Protein AF-A0A966W108-F1 (afdb_monomer)

Mean predicted aligned error: 7.01 Å

Foldseek 3Di:
DDDDDDPPPPPPPPPPPPPDADADDFFFDKDWGWADADPLHGDTDIKIKTKAAAVGGPVLADPPAAAAEWEADQQADDCPRTDDQNCCRHVVNYTYMYICFQQHHCVSRPVDPDDDPVCDSRVVRSVVRVCNVVVNVVVVD

Solvent-accessible surface area (backbone atoms only — not comparable to full-atom values): 8308 Å² total; per-residue (Å²): 135,88,83,83,83,80,81,80,78,79,80,72,80,75,74,76,73,72,80,82,72,72,79,84,60,66,41,56,40,71,48,73,39,81,50,75,64,42,90,90,61,74,55,94,34,69,39,44,34,39,40,25,28,21,84,47,20,54,86,56,59,53,95,82,46,46,78,40,84,43,64,39,52,92,44,26,42,48,61,44,79,33,76,61,42,64,58,47,1,51,76,68,38,16,39,20,36,18,45,31,27,71,50,40,21,46,62,50,50,66,72,42,89,65,75,84,69,85,53,54,65,27,49,50,43,49,52,48,53,52,47,54,54,50,52,55,52,61,74,74,104

pLDDT: mean 90.34, std 15.12, range [40.09, 98.75]

Nearest PDB structures (foldseek):
  2z3z-assembly1_A  TM=5.545E-01  e=2.149E-02  Porphyromonas gingivalis W83
  5o3x-assembly1_B  TM=4.447E-01  e=1.784E-01  Gypsophila vaccaria
  5o3x-assembly1_A  TM=4.440E-01  e=2.028E-01  Gypsophila vaccaria
  4hvt-assembly1_A  TM=4.549E-01  e=2.305E-01  Rickettsia typhi str. Wilmington
  5uw7-assembly1_A  TM=4.470E-01  e=2.794E-01  Gypsophila vaccaria

Radius of gyration: 20.43 Å; Cα contacts (8 Å, |Δi|>4): 234; chains: 1; bounding box: 64×59×40 Å

Sequence (141 aa):
MRLALLCAVLISTLSATGQEWPPLPPQDSPAELPAQEWPQRPGLRHFRVQVHYPGGSLAGVGPLTGIMLTLHNWGGSDCVGTTDPRVLAQRLNVVAVCVNYLQSGKADSIDAPEPYDFGYLQALDALRALWWVRDQLTTRG

Secondary structure (DSSP, 8-state):
-----------------PPPPPPPPSBSEEEEEEE--BTTB-S-EEEEEEEE-GGGBGGG--TT-EEEEE---TT--TTTTS--HHHHHHHHTEEEEEEE-TT-HHIIIIISSSPP-TTHHHHHHHHHHHHHHHHHHHHH-

Structure (mmCIF, N/CA/C/O backbone):
data_AF-A0A966W108-F1
#
_entry.id   AF-A0A966W108-F1
#
loop_
_atom_site.group_PDB
_atom_site.id
_atom_site.type_symbol
_atom_site.label_atom_id
_atom_site.label_alt_id
_atom_site.label_comp_id
_atom_site.label_asym_id
_atom_site.label_entity_id
_atom_site.label_seq_id
_atom_site.pdbx_PDB_ins_code
_atom_site.Cartn_x
_atom_site.Cartn_y
_atom_site.Cartn_z
_atom_site.occupancy
_atom_site.B_iso_or_equiv
_atom_site.auth_seq_id
_atom_site.auth_comp_id
_atom_site.auth_asym_id
_atom_site.auth_atom_id
_atom_site.pdbx_PDB_model_num
ATOM 1 N N . MET A 1 1 ? 47.401 46.863 9.292 1.00 40.09 1 MET A N 1
ATOM 2 C CA . MET A 1 1 ? 46.339 46.751 8.263 1.00 40.09 1 MET A CA 1
ATOM 3 C C . MET A 1 1 ? 45.980 45.275 8.146 1.00 40.09 1 MET A C 1
ATOM 5 O O . MET A 1 1 ? 46.747 44.541 7.554 1.00 40.09 1 MET A O 1
ATOM 9 N N . ARG A 1 2 ? 45.087 44.718 8.975 1.00 44.78 2 ARG A N 1
ATOM 10 C CA . ARG A 1 2 ? 43.610 44.724 8.868 1.00 44.78 2 ARG A CA 1
ATOM 11 C C . ARG A 1 2 ? 43.112 44.384 7.459 1.00 44.78 2 ARG A C 1
ATOM 13 O O . ARG A 1 2 ? 43.021 45.287 6.644 1.00 44.78 2 ARG A O 1
ATOM 20 N N . LEU A 1 3 ? 42.721 43.126 7.250 1.00 45.16 3 LEU A N 1
ATOM 21 C CA . LEU A 1 3 ? 41.502 42.771 6.518 1.00 45.16 3 LEU A CA 1
ATOM 22 C C . LEU A 1 3 ? 41.075 41.357 6.955 1.00 45.16 3 LEU A C 1
ATOM 24 O O . LEU A 1 3 ? 41.580 40.356 6.462 1.00 45.16 3 LEU A O 1
ATOM 28 N N . ALA A 1 4 ? 40.201 41.285 7.961 1.00 48.16 4 ALA A N 1
ATOM 29 C CA . ALA A 1 4 ? 39.500 40.058 8.317 1.00 48.16 4 ALA A CA 1
ATOM 30 C C . ALA A 1 4 ? 38.217 40.020 7.479 1.00 48.16 4 ALA A C 1
ATOM 32 O O . ALA A 1 4 ? 37.328 40.849 7.676 1.00 48.16 4 ALA A O 1
ATOM 33 N N . LEU A 1 5 ? 38.158 39.114 6.504 1.00 52.50 5 LEU A N 1
ATOM 34 C CA . LEU A 1 5 ? 36.967 38.875 5.696 1.00 52.50 5 LEU A CA 1
ATOM 35 C C . LEU A 1 5 ? 35.998 38.031 6.540 1.00 52.50 5 LEU A C 1
ATOM 37 O O . LEU A 1 5 ? 36.207 36.833 6.722 1.00 52.50 5 LEU A O 1
ATOM 41 N N . LEU A 1 6 ? 34.966 38.658 7.108 1.00 51.56 6 LEU A N 1
ATOM 42 C CA . LEU A 1 6 ? 33.843 37.927 7.692 1.00 51.56 6 LEU A CA 1
ATOM 43 C C . LEU A 1 6 ? 33.002 37.337 6.551 1.00 51.56 6 LEU A C 1
ATOM 45 O O . LEU A 1 6 ? 32.239 38.051 5.903 1.00 51.56 6 LEU A O 1
ATOM 49 N N . CYS A 1 7 ? 33.119 36.029 6.325 1.00 54.50 7 CYS A N 1
ATOM 50 C CA . CYS A 1 7 ? 32.113 35.263 5.594 1.00 54.50 7 CYS A CA 1
ATOM 51 C C . CYS A 1 7 ? 30.841 35.193 6.449 1.00 54.50 7 CYS A C 1
ATOM 53 O O . CYS A 1 7 ? 30.742 34.383 7.369 1.00 54.50 7 CYS A O 1
ATOM 55 N N . ALA A 1 8 ? 29.869 36.056 6.159 1.00 56.41 8 ALA A N 1
ATOM 56 C CA . ALA A 1 8 ? 28.520 35.921 6.685 1.00 56.41 8 ALA A CA 1
ATOM 57 C C . ALA A 1 8 ? 27.860 34.700 6.023 1.00 56.41 8 ALA A C 1
ATOM 59 O O . ALA A 1 8 ? 27.414 34.759 4.879 1.00 56.41 8 ALA A O 1
ATOM 60 N N . VAL A 1 9 ? 27.836 33.573 6.733 1.00 57.38 9 VAL A N 1
ATOM 61 C CA . VAL A 1 9 ? 27.049 32.398 6.348 1.00 57.38 9 VAL A CA 1
ATOM 62 C C . VAL A 1 9 ? 25.579 32.749 6.576 1.00 57.38 9 VAL A C 1
ATOM 64 O O . VAL A 1 9 ? 25.111 32.776 7.713 1.00 57.38 9 VAL A O 1
ATOM 67 N N . LEU A 1 10 ? 24.851 33.057 5.500 1.00 54.31 10 LEU A N 1
ATOM 68 C CA . LEU A 1 10 ? 23.391 33.068 5.529 1.00 54.31 10 LEU A CA 1
ATOM 69 C C . LEU A 1 10 ? 22.921 31.630 5.768 1.00 54.31 10 LEU A C 1
ATOM 71 O O . LEU A 1 10 ? 22.909 30.808 4.855 1.00 54.31 10 LEU A O 1
ATOM 75 N N . ILE A 1 11 ? 22.544 31.324 7.007 1.00 57.94 11 ILE A N 1
ATOM 76 C CA . ILE A 1 11 ? 21.800 30.109 7.330 1.00 57.94 11 ILE A CA 1
ATOM 77 C C . ILE A 1 11 ? 20.373 30.347 6.838 1.00 57.94 11 ILE A C 1
ATOM 79 O O . ILE A 1 11 ? 19.515 30.841 7.566 1.00 57.94 11 ILE A O 1
ATOM 83 N N . SER A 1 12 ? 20.125 30.058 5.563 1.00 56.19 12 SER A N 1
ATOM 84 C CA . SER A 1 12 ? 18.768 29.891 5.063 1.00 56.19 12 SER A CA 1
ATOM 85 C C . SER A 1 12 ? 18.173 28.706 5.814 1.00 56.19 12 SER A C 1
ATOM 87 O O . SER A 1 12 ? 18.611 27.571 5.628 1.00 56.19 12 SER A O 1
ATOM 89 N N . THR A 1 13 ? 17.205 28.947 6.696 1.00 52.28 13 THR A N 1
ATOM 90 C CA . THR A 1 13 ? 16.389 27.875 7.261 1.00 52.28 13 THR A CA 1
ATOM 91 C C . THR A 1 13 ? 15.595 27.267 6.114 1.00 52.28 13 THR A C 1
ATOM 93 O O . THR A 1 13 ? 14.511 27.752 5.783 1.00 52.28 13 THR A O 1
ATOM 96 N N . LEU A 1 14 ? 16.151 26.239 5.465 1.00 52.56 14 LEU A N 1
ATOM 97 C CA . LEU A 1 14 ? 15.370 25.337 4.636 1.00 52.56 14 LEU A CA 1
ATOM 98 C C . LEU A 1 14 ? 14.310 24.743 5.556 1.00 52.56 14 LEU A C 1
ATOM 100 O O . LEU A 1 14 ? 14.569 23.824 6.330 1.00 52.56 14 LEU A O 1
ATOM 104 N N . SER A 1 15 ? 13.115 25.321 5.500 1.00 47.03 15 SER A N 1
ATOM 105 C CA . SER A 1 15 ? 11.925 24.644 5.973 1.00 47.03 15 SER A CA 1
ATOM 106 C C . SER A 1 15 ? 11.762 23.464 5.031 1.00 47.03 15 SER A C 1
ATOM 108 O O . SER A 1 15 ? 11.292 23.624 3.907 1.00 47.03 15 SER A O 1
ATOM 110 N N . ALA A 1 16 ? 12.238 22.294 5.450 1.00 51.59 16 ALA A N 1
ATOM 111 C CA . ALA A 1 16 ? 11.774 21.048 4.880 1.00 51.59 16 ALA A CA 1
ATOM 112 C C . ALA A 1 16 ? 10.276 21.007 5.186 1.00 51.59 16 ALA A C 1
ATOM 114 O O . ALA A 1 16 ? 9.866 20.629 6.281 1.00 51.59 16 ALA A O 1
ATOM 115 N N . THR A 1 17 ? 9.457 21.503 4.261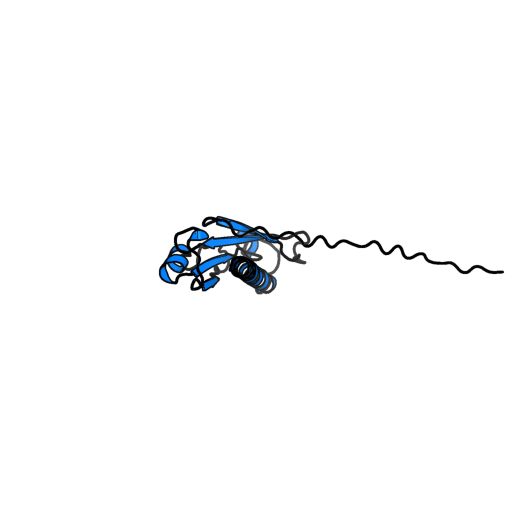 1.00 55.66 17 THR A N 1
ATOM 116 C CA . THR A 1 17 ? 8.024 21.246 4.288 1.00 55.66 17 THR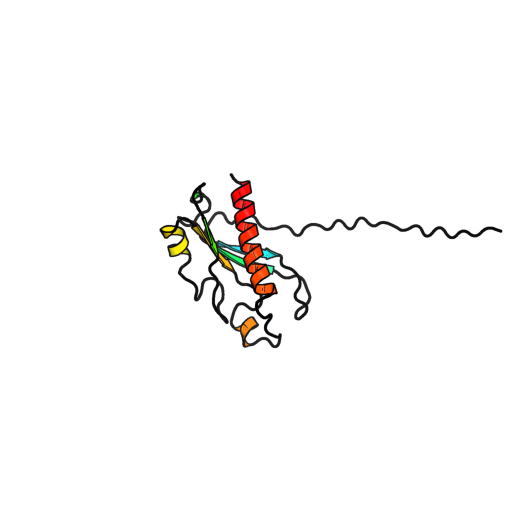 A CA 1
ATOM 117 C C . THR A 1 17 ? 7.903 19.736 4.179 1.00 55.66 17 THR A C 1
ATOM 119 O O . THR A 1 17 ? 8.142 19.177 3.107 1.00 55.66 17 THR A O 1
ATOM 122 N N . GLY A 1 18 ? 7.663 19.064 5.307 1.00 63.56 18 GLY A N 1
ATOM 123 C CA . GLY A 1 18 ? 7.381 17.637 5.303 1.00 63.56 18 GLY A CA 1
ATOM 124 C C . GLY A 1 18 ? 6.266 17.406 4.295 1.00 63.56 18 GLY A C 1
ATOM 125 O O . GLY A 1 18 ? 5.255 18.107 4.343 1.00 63.56 18 GLY A O 1
ATOM 126 N N . GLN A 1 19 ? 6.493 16.519 3.328 1.00 77.06 19 GLN A N 1
ATOM 127 C CA . GLN A 1 19 ? 5.487 16.257 2.310 1.00 77.06 19 GLN A CA 1
ATOM 128 C C . GLN A 1 19 ? 4.214 15.780 3.006 1.00 77.06 19 GLN A C 1
ATOM 130 O O . GLN A 1 19 ? 4.275 14.858 3.818 1.00 77.06 19 GLN A O 1
ATOM 135 N N . GLU A 1 20 ? 3.096 16.454 2.745 1.00 86.56 20 GLU A N 1
ATOM 136 C CA . GLU A 1 20 ? 1.825 16.165 3.400 1.00 86.56 20 GLU A CA 1
ATOM 137 C C . GLU A 1 20 ? 1.316 14.788 2.957 1.00 86.56 20 GLU A C 1
ATOM 139 O O . GLU A 1 20 ? 1.309 14.466 1.767 1.00 86.56 20 GLU A O 1
ATOM 144 N N . TRP A 1 21 ? 0.924 13.957 3.924 1.00 93.25 21 TRP A N 1
ATOM 145 C CA . TRP A 1 21 ? 0.329 12.648 3.659 1.00 93.25 21 TRP A CA 1
ATOM 146 C C . TRP A 1 21 ? -1.193 12.791 3.683 1.00 93.25 21 TRP A C 1
ATOM 148 O O . TRP A 1 21 ? -1.718 13.419 4.604 1.00 93.25 21 TRP A O 1
ATOM 158 N N . PRO A 1 22 ? -1.924 12.212 2.716 1.00 96.25 22 PRO A N 1
ATOM 159 C CA . PRO A 1 22 ? -3.375 12.340 2.682 1.00 96.25 22 PRO A CA 1
ATOM 160 C C . PRO A 1 22 ? -4.024 11.612 3.869 1.00 96.25 22 PRO A C 1
ATOM 162 O O . PRO A 1 22 ? -3.481 10.613 4.355 1.00 96.25 22 PRO A O 1
ATOM 165 N N . PRO A 1 23 ? -5.212 12.041 4.323 1.00 96.81 23 PRO A N 1
ATOM 166 C CA . PRO A 1 23 ? -5.974 11.288 5.310 1.00 96.81 23 PRO A CA 1
ATOM 167 C C . PRO A 1 23 ? -6.460 9.947 4.736 1.00 96.81 23 PRO A C 1
ATOM 169 O O . PRO A 1 23 ? -6.570 9.775 3.519 1.00 96.81 23 PRO A O 1
ATOM 172 N N . LEU A 1 24 ? -6.788 8.996 5.612 1.00 98.00 24 LEU A N 1
ATOM 173 C CA . LEU A 1 24 ? -7.468 7.762 5.223 1.00 98.00 24 LEU A CA 1
ATOM 174 C C . LEU A 1 24 ? -8.812 8.091 4.550 1.00 98.00 24 LEU A C 1
ATOM 176 O O . LEU A 1 24 ? -9.578 8.905 5.080 1.00 98.00 24 LEU A O 1
ATOM 180 N N . PRO A 1 25 ? -9.145 7.451 3.414 1.00 98.12 25 PRO A N 1
ATOM 181 C CA . PRO A 1 25 ? -10.417 7.695 2.756 1.00 98.12 25 PRO A CA 1
ATOM 182 C C . PRO A 1 25 ? -11.577 7.174 3.620 1.00 98.12 25 PRO A C 1
ATOM 184 O O . PRO A 1 25 ? -11.440 6.140 4.277 1.00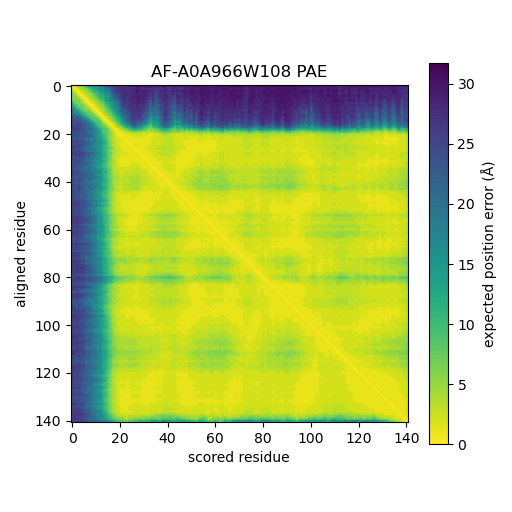 98.12 25 PRO A O 1
ATOM 187 N N . PRO A 1 26 ? -12.740 7.845 3.631 1.00 97.94 26 PRO A N 1
ATOM 188 C CA . PRO A 1 26 ? -13.858 7.448 4.486 1.00 97.94 26 PRO A CA 1
ATOM 189 C C . PRO A 1 26 ? -14.589 6.184 3.991 1.00 97.94 26 PRO A C 1
ATOM 191 O O . PRO A 1 26 ? -15.257 5.519 4.784 1.00 97.94 26 PRO A O 1
ATOM 194 N N . GLN A 1 27 ? -14.458 5.841 2.707 1.00 98.50 27 GLN A N 1
ATOM 195 C CA . GLN A 1 27 ? -14.950 4.608 2.082 1.00 98.50 27 GLN A CA 1
ATOM 196 C C . GLN A 1 27 ? -13.798 3.863 1.407 1.00 98.50 27 GLN A C 1
ATOM 198 O O . GLN A 1 27 ? -12.723 4.438 1.228 1.00 98.50 27 GLN A O 1
ATOM 203 N N . ASP A 1 28 ? -14.045 2.615 1.005 1.00 98.44 28 ASP A N 1
ATOM 204 C CA . ASP A 1 28 ? -13.142 1.864 0.131 1.00 98.44 28 ASP A CA 1
ATOM 205 C C . ASP A 1 28 ? -12.753 2.711 -1.084 1.00 98.44 28 ASP A C 1
ATOM 207 O O . ASP A 1 28 ? -13.582 3.041 -1.937 1.00 98.44 28 ASP A O 1
ATOM 211 N N . SER A 1 29 ? -11.489 3.109 -1.133 1.00 97.56 29 SER A N 1
ATOM 212 C CA . SER A 1 29 ? -10.986 4.026 -2.144 1.00 97.56 29 SER A CA 1
ATOM 213 C C . SER A 1 29 ? -9.468 3.946 -2.203 1.00 97.56 29 SER A C 1
ATOM 215 O O . SER A 1 29 ? -8.809 3.648 -1.201 1.00 97.56 29 SER A O 1
ATOM 217 N N . PRO A 1 30 ? -8.884 4.245 -3.367 1.00 97.75 30 PRO A N 1
ATOM 218 C CA . PRO A 1 30 ? -7.467 4.533 -3.449 1.00 97.75 30 PRO A CA 1
ATOM 219 C C . PRO A 1 30 ? -7.066 5.827 -2.725 1.00 97.75 30 PRO A C 1
ATOM 221 O O . PRO A 1 30 ? -7.873 6.750 -2.585 1.00 97.75 30 PRO A O 1
ATOM 224 N N . ALA A 1 31 ? -5.783 5.911 -2.385 1.00 97.94 31 ALA A N 1
ATOM 225 C CA . ALA A 1 31 ? -5.050 7.123 -2.038 1.00 97.94 31 ALA A CA 1
ATOM 226 C C . ALA A 1 31 ? -3.673 7.119 -2.729 1.00 97.94 31 ALA A C 1
ATOM 228 O O . ALA A 1 31 ? -3.097 6.055 -2.957 1.00 97.94 31 ALA A O 1
ATOM 229 N N . GLU A 1 32 ? -3.144 8.300 -3.048 1.00 98.00 32 GLU A N 1
ATOM 230 C CA . GLU A 1 32 ? -1.791 8.472 -3.592 1.00 98.00 32 GLU A CA 1
ATOM 231 C C . GLU A 1 32 ? -0.862 8.959 -2.480 1.00 98.00 32 GLU A C 1
ATOM 233 O O . GLU A 1 32 ? -1.110 10.002 -1.874 1.00 98.00 32 GLU A O 1
ATOM 238 N N . LEU A 1 33 ? 0.196 8.203 -2.192 1.00 97.62 33 LEU A N 1
ATOM 239 C CA . LEU A 1 33 ? 1.137 8.499 -1.114 1.00 97.62 33 LEU A CA 1
ATOM 240 C C . LEU A 1 33 ? 2.484 8.959 -1.671 1.00 97.62 33 LEU A C 1
ATOM 242 O O . LEU A 1 33 ? 2.927 8.444 -2.701 1.00 97.62 33 LEU A O 1
ATOM 246 N N . PRO A 1 34 ? 3.167 9.898 -0.997 1.00 96.81 34 PRO A N 1
ATOM 247 C CA . PRO A 1 34 ? 4.495 10.321 -1.405 1.00 96.81 34 PRO A CA 1
ATOM 248 C C . PRO A 1 34 ? 5.533 9.220 -1.170 1.00 96.81 34 PRO A C 1
ATOM 250 O O . PRO A 1 34 ? 5.476 8.468 -0.192 1.00 96.81 34 PRO A O 1
ATOM 253 N N . ALA A 1 35 ? 6.533 9.161 -2.0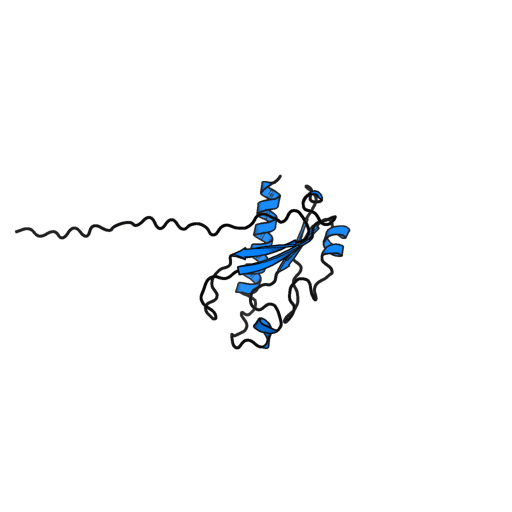46 1.00 96.12 35 ALA A N 1
ATOM 254 C CA . ALA A 1 35 ? 7.652 8.242 -1.932 1.00 96.12 35 ALA A CA 1
ATOM 255 C C . ALA A 1 35 ? 9.010 8.904 -2.189 1.00 96.12 35 ALA A C 1
ATOM 257 O O . ALA A 1 35 ? 9.114 10.005 -2.722 1.00 96.12 35 ALA A O 1
ATOM 258 N N . GLN A 1 36 ? 10.072 8.197 -1.798 1.00 94.44 36 GLN A N 1
ATOM 259 C CA . GLN A 1 36 ? 11.438 8.558 -2.156 1.00 94.44 36 GLN A CA 1
ATOM 260 C C . GLN A 1 36 ? 11.654 8.436 -3.664 1.00 94.44 36 GLN A C 1
ATOM 262 O O . GLN A 1 36 ? 11.063 7.576 -4.327 1.00 94.44 36 GLN A O 1
ATOM 267 N N . GLU A 1 37 ? 12.548 9.278 -4.168 1.00 95.12 37 GLU A N 1
ATOM 268 C CA . GLU A 1 37 ? 13.036 9.228 -5.540 1.00 95.12 37 GLU A CA 1
ATOM 269 C C . GLU A 1 37 ? 13.629 7.852 -5.882 1.00 95.12 37 GLU A C 1
ATOM 271 O O . GLU A 1 37 ? 14.200 7.161 -5.032 1.00 95.12 37 GLU A O 1
ATOM 276 N N . TRP A 1 38 ? 13.511 7.471 -7.152 1.00 96.00 38 TRP A N 1
ATOM 277 C CA . TRP A 1 38 ? 14.180 6.310 -7.721 1.00 96.00 38 TRP A CA 1
ATOM 278 C C . TRP A 1 38 ? 15.292 6.767 -8.673 1.00 96.00 38 TRP A C 1
ATOM 280 O O . TRP A 1 38 ? 14.989 7.440 -9.656 1.00 96.00 38 TRP A O 1
ATOM 290 N N . PRO A 1 39 ? 16.564 6.380 -8.458 1.00 95.00 39 PRO A N 1
ATOM 291 C CA . PRO A 1 39 ? 17.671 6.862 -9.288 1.00 95.00 39 PRO A CA 1
ATOM 292 C C . PRO A 1 39 ? 17.542 6.574 -10.789 1.00 95.00 39 PRO A C 1
ATOM 294 O O . PRO A 1 39 ? 18.114 7.307 -11.590 1.00 95.00 39 PRO A O 1
ATOM 297 N N . GLN A 1 40 ? 16.793 5.534 -11.177 1.00 95.62 40 GLN A N 1
ATOM 298 C CA . GLN A 1 40 ? 16.627 5.176 -12.593 1.00 95.62 40 GLN A CA 1
ATOM 299 C C . GLN A 1 40 ? 15.560 6.012 -13.306 1.00 95.62 40 GLN A C 1
ATOM 301 O O . GLN A 1 40 ? 15.571 6.095 -14.530 1.00 95.62 40 GLN A O 1
ATOM 306 N N . ARG A 1 41 ? 14.682 6.681 -12.547 1.00 94.25 41 ARG A N 1
ATOM 307 C CA . ARG A 1 41 ? 13.721 7.667 -13.052 1.00 94.25 41 ARG A CA 1
ATOM 308 C C . ARG A 1 41 ? 13.620 8.828 -12.045 1.00 94.25 41 ARG A C 1
ATOM 310 O O . ARG A 1 41 ? 12.682 8.849 -11.244 1.00 94.25 41 ARG A O 1
ATOM 317 N N . PRO A 1 42 ? 14.604 9.752 -12.044 1.00 94.69 42 PRO A N 1
ATOM 318 C CA . PRO A 1 42 ? 14.687 10.841 -11.071 1.00 94.69 42 PRO A CA 1
ATOM 319 C C . PRO A 1 42 ? 13.447 11.743 -11.066 1.00 94.69 42 PRO A C 1
ATOM 321 O O . PRO A 1 42 ? 12.826 11.971 -12.108 1.00 94.69 42 PRO A O 1
ATOM 324 N N . GLY A 1 43 ? 13.117 12.295 -9.900 1.00 93.44 43 GLY A N 1
ATOM 325 C CA . GLY A 1 43 ? 11.971 13.171 -9.679 1.00 93.44 43 GLY A CA 1
ATOM 326 C C . GLY A 1 43 ? 11.057 12.750 -8.526 1.00 93.44 43 GLY A C 1
ATOM 327 O O . GLY A 1 43 ? 11.266 11.746 -7.840 1.00 93.44 43 GLY A O 1
ATOM 328 N N . LEU A 1 44 ? 10.014 13.560 -8.309 1.00 92.94 44 LEU A N 1
ATOM 329 C CA . LEU A 1 44 ? 8.987 13.287 -7.304 1.00 92.94 44 LEU A CA 1
ATOM 330 C C . LEU A 1 44 ? 8.262 11.987 -7.633 1.00 92.94 44 LEU A C 1
ATOM 332 O O . LEU A 1 44 ? 7.757 11.811 -8.743 1.00 92.94 44 LEU A O 1
ATOM 336 N N . ARG A 1 45 ? 8.148 11.111 -6.635 1.00 95.25 45 ARG A N 1
ATOM 337 C CA . ARG A 1 45 ? 7.453 9.839 -6.777 1.00 95.25 45 ARG A CA 1
ATOM 338 C C . ARG A 1 45 ? 6.245 9.781 -5.861 1.00 95.25 45 ARG A C 1
ATOM 340 O O . ARG A 1 45 ? 6.317 10.162 -4.696 1.00 95.25 45 ARG A O 1
ATOM 347 N N . HIS A 1 46 ? 5.155 9.267 -6.409 1.00 96.81 46 HIS A N 1
ATOM 348 C CA . HIS A 1 46 ? 3.990 8.844 -5.651 1.00 96.81 46 HIS A CA 1
ATOM 349 C C . HIS A 1 46 ? 3.704 7.383 -5.972 1.00 96.81 46 HIS A C 1
ATOM 351 O O . HIS A 1 46 ? 4.151 6.867 -7.001 1.00 96.81 46 HIS A O 1
ATOM 357 N N . PHE A 1 47 ? 2.989 6.722 -5.077 1.00 97.50 47 PHE A N 1
ATOM 358 C CA . PHE A 1 47 ? 2.508 5.372 -5.290 1.00 97.50 47 PHE A CA 1
ATOM 359 C C . PHE A 1 47 ? 1.083 5.244 -4.767 1.00 97.50 47 PHE A C 1
ATOM 361 O O . PHE A 1 47 ? 0.688 5.890 -3.792 1.00 97.50 47 PHE A O 1
ATOM 368 N N . ARG A 1 48 ? 0.318 4.381 -5.426 1.00 98.19 48 ARG A N 1
ATOM 369 C CA . ARG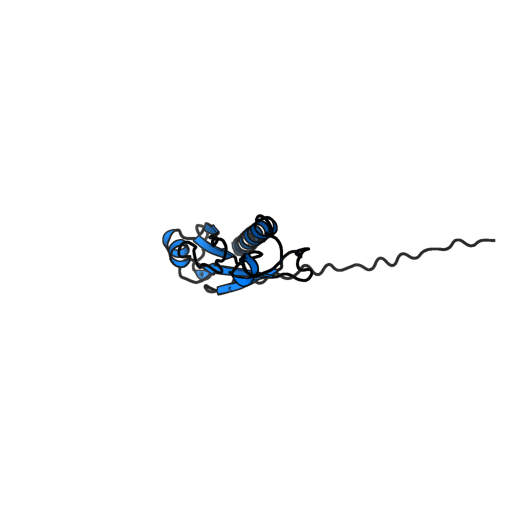 A 1 48 ? -1.105 4.216 -5.170 1.00 98.19 48 ARG A CA 1
ATOM 370 C C . ARG A 1 48 ? -1.345 3.109 -4.157 1.00 98.19 48 ARG A C 1
ATOM 372 O O . ARG A 1 48 ? -0.784 2.021 -4.276 1.00 98.19 48 ARG A O 1
ATOM 379 N N . VAL A 1 49 ? -2.231 3.362 -3.203 1.00 98.50 49 VAL A N 1
ATOM 380 C CA . VAL A 1 49 ? -2.667 2.395 -2.193 1.00 98.50 49 VAL A CA 1
ATOM 381 C C . VAL A 1 49 ? -4.178 2.254 -2.261 1.00 98.50 49 VAL A C 1
ATOM 383 O O . VAL A 1 49 ? -4.877 3.251 -2.130 1.00 98.50 49 VAL A O 1
ATOM 386 N N . GLN A 1 50 ? -4.696 1.041 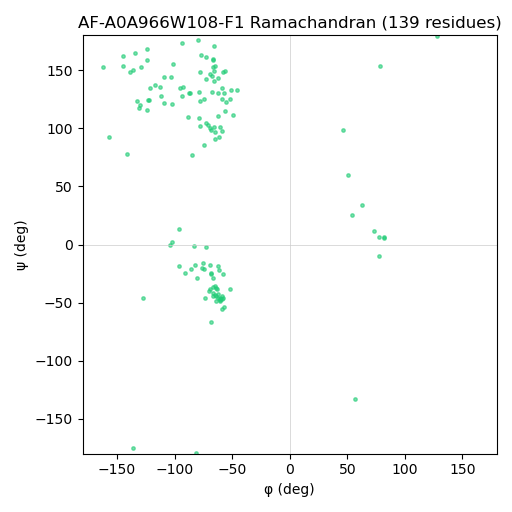-2.442 1.00 98.12 50 GLN A N 1
ATOM 387 C CA . GLN A 1 50 ? -6.126 0.760 -2.287 1.00 98.12 50 GLN A CA 1
ATOM 388 C C . GLN A 1 50 ? -6.413 0.284 -0.873 1.00 98.12 50 GLN A C 1
ATOM 390 O O . GLN A 1 50 ? -5.769 -0.647 -0.385 1.00 98.12 50 GLN A O 1
ATOM 395 N N . VAL A 1 51 ? -7.386 0.923 -0.229 1.00 98.56 51 VAL A N 1
ATOM 396 C CA . VAL A 1 51 ? -7.799 0.605 1.135 1.00 98.56 51 VAL A CA 1
ATOM 397 C C . VAL A 1 51 ? -9.197 0.009 1.103 1.00 98.56 51 VAL A C 1
ATOM 399 O O . VAL A 1 51 ? -10.109 0.606 0.534 1.00 98.56 51 VAL A O 1
ATOM 402 N N . HIS A 1 52 ? -9.351 -1.150 1.735 1.00 98.62 52 HIS A N 1
ATOM 403 C CA . HIS A 1 52 ? -10.623 -1.837 1.905 1.00 98.62 52 HIS A CA 1
ATOM 404 C C . HIS A 1 52 ? -10.911 -2.056 3.383 1.00 98.62 52 HIS A C 1
ATOM 406 O O . HIS A 1 52 ? -10.113 -2.664 4.100 1.00 98.62 52 HIS A O 1
ATOM 412 N N . TYR A 1 53 ? -12.059 -1.578 3.841 1.00 98.75 53 TYR A N 1
ATOM 413 C CA . TYR A 1 53 ? -12.457 -1.643 5.239 1.00 98.75 53 TYR A CA 1
ATOM 414 C C . TYR A 1 53 ? -13.455 -2.777 5.498 1.00 98.75 53 TYR A C 1
ATOM 416 O O . TYR A 1 53 ? -14.232 -3.146 4.608 1.00 98.75 53 TYR A O 1
ATOM 424 N N . PRO A 1 54 ? -13.535 -3.296 6.737 1.00 98.19 54 PRO A N 1
ATOM 425 C CA . PRO A 1 54 ? -14.675 -4.102 7.147 1.00 98.19 54 PRO A CA 1
ATOM 426 C C . PRO A 1 54 ? -15.970 -3.304 6.931 1.00 98.19 54 PRO A C 1
ATOM 428 O O . PRO A 1 54 ? -16.120 -2.187 7.422 1.00 98.19 54 PRO A O 1
ATOM 431 N N . GLY A 1 55 ? -16.901 -3.849 6.146 1.00 96.19 55 GLY A N 1
ATOM 432 C CA . GLY A 1 55 ? -18.151 -3.156 5.809 1.00 96.19 55 GLY A CA 1
ATOM 433 C C . GLY A 1 55 ? -18.010 -1.997 4.811 1.00 96.19 55 GLY A C 1
ATOM 434 O O . GLY A 1 55 ? -18.966 -1.246 4.634 1.00 96.19 55 GLY A O 1
ATOM 435 N N . GLY A 1 56 ? -16.856 -1.844 4.153 1.00 98.19 56 GLY A N 1
ATOM 436 C CA . GLY A 1 56 ? -16.656 -0.896 3.049 1.00 98.19 56 GLY A CA 1
ATOM 437 C C . GLY A 1 56 ? -16.465 0.569 3.459 1.00 98.19 56 GLY A C 1
ATOM 438 O O . GLY A 1 56 ? -16.458 1.458 2.604 1.00 98.19 56 GLY A O 1
ATOM 439 N N . SER A 1 57 ? -16.354 0.857 4.761 1.00 98.19 57 SER A N 1
ATOM 440 C CA . SER A 1 57 ? -16.091 2.211 5.248 1.00 98.19 57 SER A CA 1
ATOM 441 C C . SER A 1 57 ? -15.212 2.238 6.487 1.00 98.19 57 SER A C 1
ATOM 443 O O . SER A 1 57 ? -15.248 1.332 7.319 1.00 98.19 57 SER A O 1
ATOM 445 N N . LEU A 1 58 ? -14.507 3.352 6.661 1.00 98.00 58 LEU A N 1
ATOM 446 C CA . LEU A 1 58 ? -13.671 3.607 7.828 1.00 98.00 58 LEU A CA 1
ATOM 447 C C . LEU A 1 58 ? -14.478 3.628 9.142 1.00 98.00 58 LEU A C 1
ATOM 449 O O . LEU A 1 58 ? -13.919 3.402 10.209 1.00 98.00 58 LEU A O 1
ATOM 453 N N . ALA A 1 59 ? -15.796 3.860 9.087 1.00 97.06 59 ALA A N 1
ATOM 454 C CA . ALA A 1 59 ? -16.674 3.758 10.257 1.00 97.06 59 ALA A CA 1
ATOM 455 C C . ALA A 1 59 ? -16.858 2.311 10.757 1.00 97.06 59 ALA A C 1
ATOM 457 O O . ALA A 1 59 ? -17.279 2.116 11.893 1.00 97.06 59 ALA A O 1
ATOM 458 N N . GLY A 1 60 ? -16.545 1.307 9.930 1.00 95.81 60 GLY A N 1
ATOM 459 C CA . GLY A 1 60 ? -16.559 -0.110 10.306 1.00 95.81 60 GLY A CA 1
ATOM 460 C C . GLY A 1 60 ? -15.286 -0.587 11.012 1.00 95.81 60 GLY A C 1
ATOM 461 O O . GLY A 1 60 ? -15.203 -1.754 11.387 1.00 95.81 60 GLY A O 1
ATOM 462 N N . VAL A 1 61 ? -14.293 0.289 11.192 1.00 98.06 61 VAL A N 1
ATOM 463 C CA . VAL A 1 61 ? -13.040 -0.022 11.890 1.00 98.06 61 VAL A CA 1
ATOM 464 C C . VAL A 1 61 ? -13.209 0.218 13.389 1.00 98.06 61 VAL A C 1
ATOM 466 O O . VAL A 1 61 ? -13.672 1.280 13.802 1.00 98.06 61 VAL A O 1
ATOM 469 N N . GLY A 1 62 ? -12.810 -0.760 14.204 1.00 95.75 62 GLY A N 1
ATOM 470 C CA . GLY A 1 62 ? -12.831 -0.661 15.664 1.00 95.75 62 GLY A CA 1
ATOM 471 C C . GLY A 1 62 ? -11.560 -1.208 16.326 1.00 95.75 62 GLY A C 1
ATOM 472 O O . GLY A 1 62 ? -10.645 -1.649 15.632 1.00 95.75 62 GLY A O 1
ATOM 473 N N . PRO A 1 63 ? -11.509 -1.258 17.671 1.00 94.81 63 PRO A N 1
ATOM 474 C CA . PRO A 1 63 ? -10.288 -1.595 18.420 1.00 94.81 63 PRO A CA 1
ATOM 475 C C . PRO A 1 63 ? -9.719 -3.000 18.167 1.00 94.81 63 PRO A C 1
ATOM 477 O O . PRO A 1 63 ? -8.566 -3.270 18.487 1.00 94.81 63 PRO A O 1
ATOM 480 N N . LEU A 1 64 ? -10.534 -3.912 17.627 1.00 95.75 64 LEU A N 1
ATOM 481 C CA . LEU A 1 64 ? -10.137 -5.285 17.294 1.00 95.75 64 LEU A CA 1
ATOM 482 C C . LEU A 1 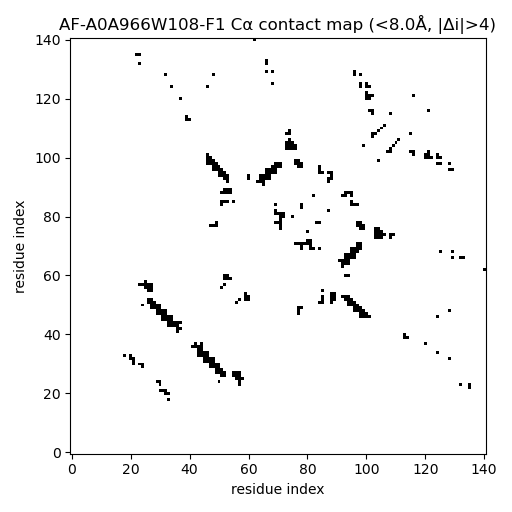64 ? -9.889 -5.490 15.794 1.00 95.75 64 LEU A C 1
ATOM 484 O O . LEU A 1 64 ? -9.651 -6.618 15.364 1.00 95.75 64 LEU A O 1
ATOM 488 N N . THR A 1 65 ? -10.001 -4.437 14.984 1.00 97.88 65 THR A N 1
ATOM 489 C CA . THR A 1 65 ? -9.754 -4.515 13.545 1.00 97.88 65 THR A CA 1
ATOM 490 C C . THR A 1 65 ? -8.249 -4.527 13.283 1.00 97.88 65 THR A C 1
ATOM 492 O O . THR A 1 65 ? -7.526 -3.623 13.697 1.00 97.88 65 THR A O 1
ATOM 495 N N . GLY A 1 66 ? -7.768 -5.562 12.594 1.00 98.06 66 GLY A N 1
ATOM 496 C CA . GLY A 1 66 ? -6.365 -5.669 12.191 1.00 98.06 66 GLY A CA 1
ATOM 497 C C . GLY A 1 66 ? -6.044 -4.874 10.921 1.00 98.06 66 GLY A C 1
ATOM 498 O O . GLY A 1 66 ? -6.916 -4.268 10.303 1.00 98.06 66 GLY A O 1
ATOM 499 N N . ILE A 1 67 ? -4.788 -4.926 10.482 1.00 98.44 67 ILE A N 1
ATOM 500 C CA . ILE A 1 67 ? -4.351 -4.416 9.173 1.00 98.44 67 ILE A CA 1
ATOM 501 C C . ILE A 1 67 ? -3.723 -5.585 8.419 1.00 98.44 67 ILE A C 1
ATOM 503 O O . ILE A 1 67 ? -2.930 -6.333 8.994 1.00 98.44 67 ILE A O 1
ATOM 507 N N . MET A 1 68 ? -4.062 -5.749 7.143 1.00 98.50 68 MET A N 1
ATOM 508 C CA . MET A 1 68 ? -3.501 -6.797 6.297 1.00 98.50 68 MET A CA 1
ATOM 509 C C . MET A 1 68 ? -2.996 -6.211 4.985 1.00 98.50 68 MET A C 1
ATOM 511 O O . MET A 1 68 ? -3.764 -5.669 4.196 1.00 98.50 68 MET A O 1
ATOM 515 N N . LEU A 1 69 ? -1.701 -6.370 4.735 1.00 97.88 69 LEU A N 1
ATOM 516 C CA . LEU A 1 69 ? -1.102 -6.080 3.440 1.00 97.88 69 LEU A CA 1
ATOM 517 C C . LEU A 1 69 ? -1.376 -7.240 2.477 1.00 97.88 69 LEU A C 1
ATOM 519 O O . LEU A 1 69 ? -1.131 -8.398 2.818 1.00 97.88 69 LEU A O 1
ATOM 523 N N . THR A 1 70 ? -1.846 -6.936 1.271 1.00 96.06 70 THR A N 1
ATOM 524 C CA . THR A 1 70 ? -2.035 -7.915 0.200 1.00 96.06 70 THR A CA 1
ATOM 525 C C . THR A 1 70 ? -1.400 -7.387 -1.084 1.00 96.06 70 THR A C 1
ATOM 527 O O . THR A 1 70 ? -1.731 -6.307 -1.561 1.00 96.06 70 THR A O 1
ATOM 530 N N . LEU A 1 71 ? -0.397 -8.103 -1.593 1.00 95.94 71 LEU A N 1
ATOM 531 C CA . LEU A 1 71 ? 0.451 -7.634 -2.689 1.00 95.94 71 LEU A CA 1
ATOM 532 C C . LEU A 1 71 ? 0.213 -8.470 -3.935 1.00 95.94 71 LEU A C 1
ATOM 534 O O . LEU A 1 71 ? 0.137 -9.698 -3.860 1.00 95.94 71 LEU A O 1
ATOM 538 N N . HIS A 1 72 ? 0.101 -7.799 -5.077 1.00 95.50 72 HIS A N 1
ATOM 539 C CA . HIS A 1 72 ? 0.008 -8.471 -6.364 1.00 95.50 72 HIS A CA 1
ATOM 540 C C . HIS A 1 72 ? 1.364 -9.057 -6.762 1.00 95.50 72 HIS A C 1
ATOM 542 O O . HIS A 1 72 ? 2.412 -8.662 -6.248 1.00 95.50 72 HIS A O 1
ATOM 548 N N . ASN A 1 73 ? 1.335 -9.998 -7.704 1.00 92.50 73 ASN A N 1
ATOM 549 C CA . ASN A 1 73 ? 2.539 -10.559 -8.310 1.00 92.50 73 ASN A CA 1
ATOM 550 C C . ASN A 1 73 ? 3.110 -9.624 -9.390 1.00 92.50 73 ASN A C 1
ATOM 552 O O . ASN A 1 73 ? 2.517 -8.596 -9.735 1.00 92.50 73 ASN A O 1
ATOM 556 N N . TRP A 1 74 ? 4.258 -10.015 -9.945 1.00 92.44 74 TRP A N 1
ATOM 557 C CA . TRP A 1 74 ? 4.917 -9.324 -11.053 1.00 92.44 74 TRP A CA 1
ATOM 558 C C . TRP A 1 74 ? 3.968 -9.065 -12.232 1.00 92.44 74 TRP A C 1
ATOM 560 O O . TRP A 1 74 ? 3.239 -9.963 -12.656 1.00 92.44 74 TRP A O 1
ATOM 570 N N . GLY A 1 75 ? 3.971 -7.839 -12.759 1.00 92.25 75 GLY A N 1
ATOM 571 C CA . GLY A 1 75 ? 3.072 -7.398 -13.833 1.00 92.25 75 GLY A CA 1
ATOM 572 C C . GLY A 1 75 ? 1.644 -7.071 -13.394 1.00 92.25 75 GLY A C 1
ATOM 573 O O . GLY A 1 75 ? 0.890 -6.510 -14.191 1.00 92.25 75 GLY A O 1
ATOM 574 N N . GLY A 1 76 ? 1.270 -7.389 -12.152 1.00 94.31 76 GLY A N 1
ATOM 575 C CA . GLY A 1 76 ? -0.014 -7.022 -11.563 1.00 94.31 76 GLY A CA 1
ATOM 576 C C . GLY A 1 76 ? -0.063 -5.560 -11.132 1.00 94.31 76 GLY A C 1
ATOM 577 O O . GLY A 1 76 ? 0.965 -4.901 -11.000 1.00 94.31 76 GLY A O 1
ATOM 578 N N . SER A 1 77 ? -1.271 -5.062 -10.913 1.00 95.31 77 SER A N 1
ATOM 579 C CA . SER A 1 77 ? -1.532 -3.753 -10.327 1.00 95.31 77 SER A CA 1
ATOM 580 C C . SER A 1 77 ? -2.784 -3.835 -9.466 1.00 95.31 77 SER A C 1
ATOM 582 O O . SER A 1 77 ? -3.613 -4.736 -9.614 1.00 95.31 77 SER A O 1
ATOM 584 N N . ASP A 1 78 ? -2.947 -2.856 -8.594 1.00 94.81 78 ASP A N 1
ATOM 585 C CA . ASP A 1 78 ? -4.065 -2.713 -7.680 1.00 94.81 78 ASP A CA 1
ATOM 586 C C . ASP A 1 78 ? -4.210 -3.962 -6.796 1.00 94.81 78 ASP A C 1
ATOM 588 O O . ASP A 1 78 ? -3.233 -4.463 -6.245 1.00 94.81 78 ASP A O 1
ATOM 592 N N . CYS A 1 79 ? -5.419 -4.492 -6.649 1.00 95.31 79 CYS A N 1
ATOM 593 C CA . CYS A 1 79 ? -5.650 -5.770 -5.978 1.00 95.31 79 CYS A CA 1
ATOM 594 C C . CYS A 1 79 ? -5.739 -6.942 -6.978 1.00 95.31 79 CYS A C 1
ATOM 596 O O . CYS A 1 79 ? -6.216 -8.027 -6.645 1.00 95.31 79 CYS A O 1
ATOM 598 N N . VAL A 1 80 ? -5.345 -6.747 -8.244 1.00 91.81 80 VAL A N 1
ATOM 599 C CA . VAL A 1 80 ? -5.429 -7.804 -9.261 1.00 91.81 80 VAL A CA 1
ATOM 600 C C . VAL A 1 80 ? -4.326 -8.829 -9.024 1.00 91.81 80 VAL A C 1
ATOM 602 O O . VAL A 1 80 ? -3.145 -8.499 -8.975 1.00 91.81 80 VAL A O 1
ATOM 605 N N . GLY A 1 81 ? -4.713 -10.099 -8.903 1.00 84.62 81 GLY A N 1
ATOM 606 C CA . GLY A 1 81 ? -3.778 -11.185 -8.601 1.00 84.62 81 GLY A CA 1
ATOM 607 C C . GLY A 1 81 ? -3.453 -11.326 -7.112 1.00 84.62 81 GLY A C 1
ATOM 608 O O . GLY A 1 81 ? -2.619 -12.160 -6.765 1.00 84.62 81 GLY A O 1
ATOM 609 N N . THR A 1 82 ? -4.121 -10.560 -6.243 1.00 90.88 82 THR A N 1
ATOM 610 C CA . THR A 1 82 ? -4.143 -10.787 -4.793 1.00 90.88 82 THR A CA 1
ATOM 611 C C . THR A 1 82 ? -5.358 -11.625 -4.395 1.00 90.88 82 THR A C 1
ATOM 613 O O . THR A 1 82 ? -6.256 -11.886 -5.199 1.00 90.88 82 THR A O 1
ATOM 616 N N . THR A 1 83 ? -5.433 -12.025 -3.125 1.00 91.88 83 THR A N 1
ATOM 617 C CA . THR A 1 83 ? -6.708 -12.461 -2.536 1.00 91.88 83 THR A CA 1
ATOM 618 C C . THR A 1 83 ? -7.703 -11.291 -2.557 1.00 91.88 83 THR A C 1
ATOM 620 O O . THR A 1 83 ? -7.282 -10.156 -2.336 1.00 91.88 83 THR A O 1
ATOM 623 N N . ASP A 1 84 ? -9.002 -11.544 -2.795 1.00 95.81 84 ASP A N 1
ATOM 624 C CA . ASP A 1 84 ? -10.023 -10.479 -2.843 1.00 95.81 84 ASP A CA 1
ATOM 625 C C . ASP A 1 84 ? -10.014 -9.667 -1.530 1.00 95.81 84 ASP A C 1
ATOM 627 O O . ASP A 1 84 ? -10.338 -10.212 -0.464 1.00 95.81 84 ASP A O 1
ATOM 631 N N . PRO A 1 85 ? -9.661 -8.370 -1.581 1.00 97.31 85 PRO A N 1
ATOM 632 C CA . PRO A 1 85 ? -9.463 -7.556 -0.389 1.00 97.31 85 PRO A CA 1
ATOM 633 C C . PRO A 1 85 ? -10.768 -7.302 0.368 1.00 97.31 85 PRO A C 1
ATOM 635 O O . PRO A 1 85 ? -10.740 -7.144 1.585 1.00 97.31 85 PRO A O 1
ATOM 638 N N . ARG A 1 86 ? -11.925 -7.340 -0.305 1.00 97.31 86 ARG A N 1
ATOM 639 C CA . ARG A 1 86 ? -13.239 -7.179 0.339 1.00 97.31 86 ARG A CA 1
ATOM 640 C C . ARG A 1 86 ? -13.563 -8.399 1.188 1.00 97.31 86 ARG A C 1
ATOM 642 O O . ARG A 1 86 ? -14.063 -8.275 2.303 1.00 97.31 86 ARG A O 1
ATOM 649 N N . VAL A 1 87 ? -13.234 -9.587 0.676 1.00 97.94 87 VAL A N 1
ATOM 650 C CA . VAL A 1 87 ? -13.404 -10.846 1.411 1.00 97.94 87 VAL A CA 1
ATOM 651 C C . VAL A 1 87 ? -12.462 -10.890 2.609 1.00 97.94 87 VAL A C 1
ATOM 653 O O . VAL A 1 87 ? -12.907 -11.254 3.697 1.00 97.94 87 VAL A O 1
ATOM 656 N N . LEU A 1 88 ? -11.195 -10.494 2.436 1.00 98.25 88 LEU A N 1
ATOM 657 C CA . LEU A 1 88 ? -10.242 -10.377 3.544 1.00 98.25 88 LEU A CA 1
ATOM 658 C C . LEU A 1 88 ? -10.766 -9.420 4.616 1.00 98.25 88 LEU A C 1
ATOM 660 O O . LEU A 1 88 ? -10.898 -9.820 5.774 1.00 98.25 88 LEU A O 1
ATOM 664 N N . ALA A 1 89 ? -11.123 -8.197 4.217 1.00 98.38 89 ALA A N 1
ATOM 665 C CA . ALA A 1 89 ? -11.559 -7.157 5.134 1.00 98.38 89 ALA A CA 1
ATOM 666 C C . ALA A 1 89 ? -12.786 -7.583 5.946 1.00 98.38 89 ALA A C 1
ATOM 668 O O . ALA A 1 89 ? -12.815 -7.442 7.170 1.00 98.38 89 ALA A O 1
ATOM 669 N N . GLN A 1 90 ? -13.773 -8.188 5.280 1.00 97.50 90 GLN A N 1
ATOM 670 C CA . GLN A 1 90 ? -15.003 -8.626 5.926 1.00 97.50 90 GLN A CA 1
ATOM 671 C C . GLN A 1 90 ? -14.815 -9.872 6.797 1.00 97.50 90 GLN A C 1
ATOM 673 O O . GLN A 1 90 ? -15.320 -9.916 7.916 1.00 97.50 90 GLN A O 1
ATOM 678 N N . ARG A 1 91 ? -14.124 -10.907 6.303 1.00 98.06 91 ARG A N 1
ATOM 679 C CA . ARG A 1 91 ? -14.055 -12.202 7.004 1.00 98.06 91 ARG A CA 1
ATOM 680 C C . ARG A 1 91 ? -13.040 -12.227 8.133 1.00 98.06 91 ARG A C 1
ATOM 682 O O . ARG A 1 91 ? -13.220 -12.996 9.071 1.00 98.06 91 ARG A O 1
ATOM 689 N N . LEU A 1 92 ? -11.979 -11.432 8.027 1.00 98.44 92 LEU A N 1
ATOM 690 C CA . LEU A 1 92 ? -10.897 -11.412 9.010 1.00 98.44 92 LEU A CA 1
ATOM 691 C C . LEU A 1 92 ? -10.958 -10.190 9.929 1.00 98.44 92 LEU A C 1
ATOM 693 O O . LEU A 1 92 ? -10.114 -10.075 10.811 1.00 98.44 92 LEU A O 1
ATOM 697 N N . ASN A 1 93 ? -11.943 -9.301 9.740 1.00 98.25 93 ASN A N 1
ATOM 698 C CA . ASN A 1 93 ? -12.031 -8.014 10.429 1.00 98.25 93 ASN A CA 1
ATOM 699 C C . ASN A 1 93 ? -10.705 -7.239 10.328 1.00 98.25 93 ASN A C 1
ATOM 701 O O . ASN A 1 93 ? -10.049 -6.949 11.330 1.00 98.25 93 ASN A O 1
ATOM 705 N N . VAL A 1 94 ? -10.284 -6.945 9.098 1.00 98.62 94 VAL A N 1
ATOM 706 C CA . VAL A 1 94 ? -9.044 -6.207 8.821 1.00 98.62 94 VAL A CA 1
ATOM 707 C C . VAL A 1 94 ? -9.290 -5.045 7.874 1.00 98.62 94 VAL A C 1
ATOM 709 O O . VAL A 1 94 ? -10.174 -5.101 7.026 1.00 98.62 94 VAL A O 1
ATOM 712 N N . VAL A 1 95 ? -8.461 -4.013 7.963 1.00 98.69 95 VAL A N 1
ATOM 713 C CA . VAL A 1 95 ? -8.253 -3.085 6.852 1.00 98.69 95 VAL A CA 1
ATOM 714 C C . VAL A 1 95 ? -7.294 -3.755 5.868 1.00 98.69 95 VAL A C 1
ATOM 716 O O . VAL A 1 95 ? -6.119 -3.952 6.189 1.00 98.69 95 VAL A O 1
ATOM 719 N N . ALA A 1 96 ? -7.795 -4.165 4.704 1.00 98.56 96 ALA A N 1
ATOM 720 C CA . ALA A 1 96 ? -6.990 -4.776 3.652 1.00 98.56 96 ALA A CA 1
ATOM 721 C C . ALA A 1 96 ? -6.378 -3.691 2.754 1.00 98.56 96 ALA A C 1
ATOM 723 O O . ALA A 1 96 ? -7.069 -2.778 2.303 1.00 98.56 96 ALA A O 1
ATOM 724 N N . VAL A 1 97 ? -5.071 -3.790 2.513 1.00 98.56 97 VAL A N 1
ATOM 725 C CA . VAL A 1 97 ? -4.264 -2.760 1.852 1.00 98.56 97 VAL A CA 1
ATOM 726 C C . VAL A 1 97 ? -3.569 -3.367 0.638 1.00 98.56 97 VAL A C 1
ATOM 728 O O . VAL A 1 97 ? -2.720 -4.245 0.800 1.00 98.56 97 VAL A O 1
ATOM 731 N N . CYS A 1 98 ? -3.906 -2.891 -0.561 1.00 98.12 98 CYS A N 1
ATOM 732 C CA . CYS A 1 98 ? -3.198 -3.221 -1.801 1.00 98.12 98 CYS A CA 1
ATOM 733 C C . CYS A 1 98 ? -2.308 -2.051 -2.207 1.00 98.12 98 CYS A C 1
ATOM 735 O O . CYS A 1 98 ? -2.691 -0.895 -2.027 1.00 98.12 98 CYS A O 1
ATOM 737 N N . VAL A 1 99 ? -1.133 -2.326 -2.763 1.00 97.94 99 VAL A N 1
ATOM 738 C CA . VAL A 1 99 ? -0.129 -1.293 -3.040 1.00 97.94 99 VAL A CA 1
ATOM 739 C C . VAL A 1 99 ? 0.394 -1.456 -4.456 1.00 97.94 99 VAL A C 1
ATOM 741 O O . VAL A 1 99 ? 0.951 -2.503 -4.766 1.00 97.94 99 VAL A O 1
ATOM 744 N N . ASN A 1 100 ? 0.289 -0.400 -5.264 1.00 97.81 100 ASN A N 1
ATOM 745 C CA . ASN A 1 100 ? 1.001 -0.285 -6.536 1.00 97.81 100 ASN A CA 1
ATOM 746 C C . ASN A 1 100 ? 2.389 0.257 -6.233 1.00 97.81 100 ASN A C 1
ATOM 748 O O . ASN A 1 100 ? 2.659 1.449 -6.384 1.00 97.81 100 ASN A O 1
ATOM 752 N N . TYR A 1 101 ? 3.244 -0.619 -5.727 1.00 97.00 101 TYR A N 1
ATOM 753 C CA . TYR A 1 101 ? 4.632 -0.313 -5.424 1.00 97.00 101 TYR A CA 1
ATOM 754 C C . TYR A 1 101 ? 5.433 -0.005 -6.702 1.00 97.00 101 TYR A C 1
ATOM 756 O O . TYR A 1 101 ? 4.943 -0.186 -7.821 1.00 97.00 101 TYR A O 1
ATOM 764 N N . LEU A 1 102 ? 6.670 0.477 -6.559 1.00 97.81 102 LEU A N 1
ATOM 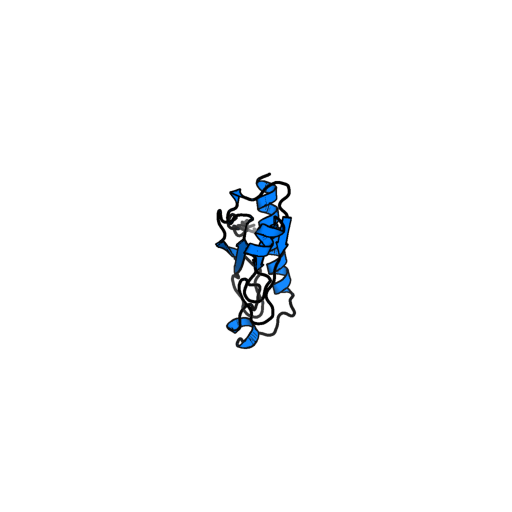765 C CA . LEU A 1 102 ? 7.554 0.734 -7.701 1.00 97.81 102 LEU A CA 1
ATOM 766 C C . LEU A 1 102 ? 7.564 -0.440 -8.706 1.00 97.81 102 LEU A C 1
ATOM 768 O O . LEU A 1 102 ? 7.721 -1.587 -8.310 1.00 97.81 102 LEU A O 1
ATOM 772 N N . GLN A 1 103 ? 7.440 -0.160 -10.007 1.00 96.69 103 GLN A N 1
ATOM 773 C CA . GLN A 1 103 ? 7.338 -1.187 -11.060 1.00 96.69 103 GLN A CA 1
ATOM 774 C C . GLN A 1 103 ? 6.097 -2.093 -10.950 1.00 96.69 103 GLN A C 1
ATOM 776 O O . GLN A 1 103 ? 6.151 -3.269 -11.301 1.00 96.69 103 GLN A O 1
ATOM 781 N N . SER A 1 104 ? 4.965 -1.561 -10.486 1.00 96.75 104 SER A N 1
ATOM 782 C CA . SER A 1 104 ? 3.665 -2.230 -10.629 1.00 96.75 104 SER A CA 1
ATOM 783 C C . SER A 1 104 ? 3.104 -2.077 -12.040 1.00 96.75 104 SER A C 1
ATOM 785 O O . SER A 1 104 ? 3.284 -1.056 -12.698 1.00 96.75 104 SER A O 1
ATOM 787 N N . GLY A 1 105 ? 2.356 -3.082 -12.481 1.00 95.88 105 GLY A N 1
ATOM 788 C CA . GLY A 1 105 ? 1.729 -3.141 -13.793 1.00 95.88 105 GLY A CA 1
ATOM 789 C C . GLY A 1 105 ? 2.704 -3.520 -14.905 1.00 95.88 105 GLY A C 1
ATOM 790 O O . GLY A 1 105 ? 3.905 -3.270 -14.845 1.00 95.88 105 GLY A O 1
ATOM 791 N N . LYS A 1 106 ? 2.160 -4.108 -15.973 1.00 95.00 106 LYS A N 1
ATOM 792 C CA . LYS A 1 106 ? 2.932 -4.545 -17.145 1.00 95.00 106 LYS A CA 1
ATOM 793 C C . LYS A 1 106 ? 3.835 -3.446 -17.729 1.00 95.00 106 LYS A C 1
ATOM 795 O O . LYS A 1 106 ? 4.954 -3.750 -18.134 1.00 95.00 106 LYS A O 1
ATOM 800 N N . ALA A 1 107 ? 3.364 -2.199 -17.757 1.00 95.38 107 ALA A N 1
ATOM 801 C CA . ALA A 1 107 ? 4.117 -1.090 -18.331 1.00 95.38 107 ALA A CA 1
ATOM 802 C C . ALA A 1 107 ? 5.474 -0.905 -17.634 1.00 95.38 107 ALA A C 1
ATOM 804 O O . ALA A 1 107 ? 6.502 -0.987 -18.296 1.00 95.38 107 ALA A O 1
ATOM 805 N N . ASP A 1 108 ? 5.490 -0.737 -16.309 1.00 94.38 108 ASP A N 1
ATOM 806 C CA . ASP A 1 108 ? 6.736 -0.485 -15.575 1.00 94.38 108 ASP A CA 1
ATOM 807 C C . ASP A 1 108 ? 7.489 -1.767 -15.181 1.00 94.38 108 ASP A C 1
ATOM 809 O O . ASP A 1 108 ? 8.690 -1.710 -14.924 1.00 94.38 108 ASP A O 1
ATOM 813 N N . SER A 1 109 ? 6.819 -2.923 -15.124 1.00 93.00 109 SER A N 1
ATOM 814 C CA . SER A 1 109 ? 7.450 -4.186 -14.719 1.00 93.00 109 SER A CA 1
ATOM 815 C C . SER A 1 109 ? 7.930 -5.052 -15.893 1.00 93.00 109 SER A C 1
ATOM 817 O O . SER A 1 109 ? 8.690 -5.987 -15.684 1.00 93.00 109 SER A O 1
ATOM 819 N N . ILE A 1 110 ? 7.458 -4.846 -17.124 1.00 93.94 110 ILE A N 1
ATOM 820 C CA . ILE A 1 110 ? 7.827 -5.704 -18.271 1.00 93.94 110 ILE A CA 1
ATOM 821 C C . ILE A 1 110 ? 8.347 -4.873 -19.436 1.00 93.94 110 ILE A C 1
ATOM 823 O O . ILE A 1 110 ? 9.344 -5.249 -20.046 1.00 93.94 110 ILE A O 1
ATOM 827 N N . ASP A 1 111 ? 7.655 -3.786 -19.769 1.00 96.31 111 ASP A N 1
ATOM 828 C CA . ASP A 1 111 ? 7.914 -3.058 -21.013 1.00 96.31 111 ASP A CA 1
ATOM 829 C C . ASP A 1 111 ? 8.948 -1.936 -20.842 1.00 96.31 111 ASP A C 1
ATOM 831 O O . ASP A 1 111 ? 9.602 -1.539 -21.808 1.00 96.31 111 ASP A O 1
ATOM 835 N N . ALA A 1 112 ? 9.100 -1.424 -19.621 1.00 95.19 112 ALA A N 1
ATOM 836 C CA . ALA A 1 112 ? 10.010 -0.338 -19.306 1.00 95.19 112 ALA A CA 1
ATOM 837 C C . ALA A 1 112 ? 11.488 -0.789 -19.331 1.00 95.19 112 ALA A C 1
ATOM 839 O O . ALA A 1 112 ? 11.804 -1.910 -18.927 1.00 95.19 112 ALA A O 1
ATOM 840 N N . PRO A 1 113 ? 12.414 0.066 -19.812 1.00 96.44 113 PRO A N 1
ATOM 841 C CA . PRO A 1 113 ? 13.830 -0.280 -19.937 1.00 96.44 113 PRO A CA 1
ATOM 842 C C . PRO A 1 113 ? 14.581 -0.278 -18.600 1.00 96.44 113 PRO A C 1
ATOM 844 O O . PRO A 1 113 ? 15.709 -0.772 -18.535 1.00 96.44 113 PRO A O 1
ATOM 847 N N . GLU A 1 114 ? 14.014 0.325 -17.554 1.00 96.56 114 GLU A N 1
ATOM 848 C CA . GLU A 1 114 ? 14.661 0.413 -16.255 1.00 96.56 114 GLU A CA 1
ATOM 849 C C . GLU A 1 114 ? 14.825 -0.974 -15.606 1.00 96.56 114 GLU A C 1
ATOM 851 O O . GLU A 1 114 ? 13.927 -1.818 -15.669 1.00 96.56 114 GLU A O 1
ATOM 856 N N . PRO A 1 115 ? 15.967 -1.231 -14.942 1.00 94.81 115 PRO A N 1
ATOM 857 C CA . PRO A 1 115 ? 16.238 -2.530 -14.345 1.00 94.81 115 PRO A CA 1
ATOM 858 C C . PRO A 1 115 ? 15.251 -2.845 -13.219 1.00 94.81 115 PRO A C 1
ATOM 860 O O . PRO A 1 115 ? 14.749 -1.949 -12.536 1.00 94.81 115 PRO A O 1
ATOM 863 N N . TYR A 1 116 ? 15.022 -4.137 -12.977 1.00 95.25 116 TYR A N 1
ATOM 864 C CA . TYR A 1 116 ? 14.274 -4.580 -11.805 1.00 95.25 116 TYR A CA 1
ATOM 865 C C . TYR A 1 116 ? 14.937 -4.060 -10.523 1.00 95.25 116 TYR A C 1
ATOM 867 O O . TYR A 1 116 ? 16.136 -4.228 -10.314 1.00 95.25 116 TYR A O 1
ATOM 875 N N . ASP A 1 117 ? 14.135 -3.457 -9.653 1.00 94.81 117 ASP A N 1
ATOM 876 C CA . ASP A 1 117 ? 14.546 -2.926 -8.353 1.00 94.81 117 ASP A CA 1
ATOM 877 C C . ASP A 1 117 ? 14.844 -4.021 -7.303 1.00 94.81 117 ASP A C 1
ATOM 879 O O . ASP A 1 117 ? 15.230 -3.729 -6.173 1.00 94.81 117 ASP A O 1
ATOM 883 N N . PHE A 1 118 ? 14.666 -5.302 -7.651 1.00 94.44 118 PHE A N 1
ATOM 884 C CA . PHE A 1 118 ? 14.859 -6.447 -6.749 1.00 94.44 118 PHE A CA 1
ATOM 885 C C . PHE A 1 118 ? 14.048 -6.353 -5.444 1.00 94.44 118 PHE A C 1
ATOM 887 O O . PHE A 1 118 ? 14.399 -6.959 -4.433 1.00 94.44 118 PHE A O 1
ATOM 894 N N . GLY A 1 119 ? 12.940 -5.610 -5.481 1.00 94.81 119 GLY A N 1
ATOM 895 C CA . GLY A 1 119 ? 12.013 -5.454 -4.368 1.00 94.81 119 GLY A CA 1
ATOM 896 C C . GLY A 1 119 ? 12.418 -4.418 -3.315 1.00 94.81 119 GLY A C 1
ATOM 897 O O . GLY A 1 119 ? 11.742 -4.326 -2.294 1.00 94.81 119 GLY A O 1
ATOM 898 N N . TYR A 1 120 ? 13.486 -3.639 -3.510 1.00 97.12 120 TYR A N 1
ATOM 899 C CA . TYR A 1 120 ? 13.995 -2.718 -2.488 1.00 97.12 120 TYR A CA 1
ATOM 900 C C . TYR A 1 120 ? 13.054 -1.533 -2.211 1.00 97.12 120 TYR A C 1
ATOM 902 O O . TYR A 1 120 ? 12.465 -1.421 -1.132 1.00 97.12 120 TYR A O 1
ATOM 910 N N . LEU A 1 121 ? 12.879 -0.643 -3.184 1.00 97.75 121 LEU A N 1
ATOM 911 C CA . LEU A 1 121 ? 11.920 0.455 -3.120 1.00 97.75 121 LEU A CA 1
ATOM 912 C C . LEU A 1 121 ? 10.483 -0.076 -3.129 1.00 97.75 121 LEU A C 1
ATOM 914 O O . LEU A 1 121 ? 9.619 0.537 -2.503 1.00 97.75 121 LEU A O 1
ATOM 918 N N . GLN A 1 122 ? 10.243 -1.238 -3.746 1.00 97.50 122 GLN A N 1
ATOM 919 C CA . GLN A 1 122 ? 8.926 -1.881 -3.723 1.00 97.50 122 GLN A CA 1
ATOM 920 C C . GLN A 1 122 ? 8.474 -2.222 -2.296 1.00 97.50 122 GLN A C 1
ATOM 922 O O . GLN A 1 122 ? 7.368 -1.877 -1.878 1.00 97.50 122 GLN A O 1
ATOM 927 N N . ALA A 1 123 ? 9.356 -2.854 -1.515 1.00 98.00 123 ALA A N 1
ATOM 928 C CA . ALA A 1 123 ? 9.090 -3.164 -0.116 1.00 98.00 123 ALA A CA 1
ATOM 929 C C . ALA A 1 123 ? 8.951 -1.890 0.725 1.00 98.00 123 ALA A C 1
ATOM 931 O O . ALA A 1 123 ? 8.113 -1.841 1.624 1.00 98.00 123 ALA A O 1
ATOM 932 N N . LEU A 1 124 ? 9.725 -0.841 0.428 1.00 98.31 124 LEU A N 1
ATOM 933 C CA . LEU A 1 124 ? 9.597 0.441 1.124 1.00 98.31 124 LEU A CA 1
ATOM 934 C C . LEU A 1 124 ? 8.233 1.102 0.884 1.00 98.31 124 LEU A C 1
ATOM 936 O O . LEU A 1 124 ? 7.672 1.652 1.830 1.00 98.31 124 LEU A O 1
ATOM 940 N N . ASP A 1 125 ? 7.666 1.012 -0.318 1.00 98.50 125 ASP A N 1
ATOM 941 C CA . ASP A 1 125 ? 6.306 1.503 -0.593 1.00 98.50 125 ASP A CA 1
ATOM 942 C C . ASP A 1 125 ? 5.258 0.725 0.201 1.00 98.50 125 ASP A C 1
ATOM 944 O O . ASP A 1 125 ? 4.391 1.314 0.850 1.00 98.50 125 ASP A O 1
ATOM 948 N N . ALA A 1 126 ? 5.382 -0.602 0.233 1.00 98.31 126 ALA A N 1
ATOM 949 C CA . ALA A 1 126 ? 4.489 -1.455 1.006 1.00 98.31 126 ALA A CA 1
ATOM 950 C C . ALA A 1 126 ? 4.559 -1.166 2.519 1.00 98.31 126 ALA A C 1
ATOM 952 O O . ALA A 1 126 ? 3.529 -1.059 3.190 1.00 98.31 126 ALA A O 1
ATOM 953 N N . LEU A 1 127 ? 5.766 -0.979 3.062 1.00 98.44 127 LEU A N 1
ATOM 954 C CA . LEU A 1 127 ? 5.972 -0.615 4.466 1.00 98.44 127 LEU A CA 1
ATOM 955 C C . LEU A 1 127 ? 5.441 0.788 4.782 1.00 98.44 127 LEU A C 1
ATOM 957 O O . LEU A 1 127 ? 4.877 0.996 5.857 1.00 98.44 127 LEU A O 1
ATOM 961 N N . ARG A 1 128 ? 5.565 1.743 3.854 1.00 98.00 128 ARG A N 1
ATOM 962 C CA . ARG A 1 128 ? 4.977 3.080 4.002 1.00 98.00 128 ARG A CA 1
ATOM 963 C C . ARG A 1 128 ? 3.459 3.054 3.998 1.00 98.00 128 ARG A C 1
ATOM 965 O O . ARG A 1 128 ? 2.868 3.737 4.828 1.00 98.00 128 ARG A O 1
ATOM 972 N N . ALA A 1 129 ? 2.838 2.263 3.125 1.00 98.50 129 ALA A N 1
ATOM 973 C CA . ALA A 1 129 ? 1.389 2.072 3.134 1.00 98.50 129 ALA A CA 1
ATOM 974 C C . ALA A 1 129 ? 0.916 1.521 4.486 1.00 98.50 129 ALA A C 1
ATOM 976 O O . ALA A 1 129 ? -0.012 2.058 5.087 1.00 98.50 129 ALA A O 1
ATOM 977 N N . LEU A 1 130 ? 1.594 0.486 4.999 1.00 98.25 130 LEU A N 1
ATOM 978 C CA . LEU A 1 130 ? 1.294 -0.094 6.309 1.00 98.25 130 LEU A CA 1
ATOM 979 C C . LEU A 1 130 ? 1.448 0.917 7.446 1.00 98.25 130 LEU A C 1
ATOM 981 O O . LEU A 1 130 ? 0.575 1.000 8.311 1.00 98.25 130 LEU A O 1
ATOM 985 N N . TRP A 1 131 ? 2.543 1.680 7.450 1.00 97.81 131 TRP A N 1
ATOM 986 C CA . TRP A 1 131 ? 2.765 2.725 8.445 1.00 97.81 131 TRP A CA 1
ATOM 987 C C . TRP A 1 131 ? 1.672 3.794 8.381 1.00 97.81 131 TRP A C 1
ATOM 989 O O . TRP A 1 131 ? 1.085 4.095 9.411 1.00 97.81 131 TRP A O 1
ATOM 999 N N . TRP A 1 132 ? 1.341 4.291 7.189 1.00 98.19 132 TRP A N 1
ATOM 1000 C CA . TRP A 1 132 ? 0.317 5.316 6.977 1.00 98.19 132 TRP A CA 1
ATOM 1001 C C . TRP A 1 132 ? -1.060 4.900 7.497 1.00 98.19 132 TRP A C 1
ATOM 1003 O O . TRP A 1 132 ? -1.696 5.663 8.225 1.00 98.19 132 TRP A O 1
ATOM 1013 N N . VAL A 1 133 ? -1.502 3.673 7.193 1.00 98.38 133 VAL A N 1
ATOM 1014 C CA . VAL A 1 133 ? -2.768 3.149 7.727 1.00 98.38 133 VAL A CA 1
ATOM 1015 C C . VAL A 1 133 ? -2.691 3.016 9.246 1.00 98.38 133 VAL A C 1
ATOM 1017 O O . VAL A 1 133 ? -3.578 3.491 9.952 1.00 98.38 133 VAL A O 1
ATOM 1020 N N . ARG A 1 134 ?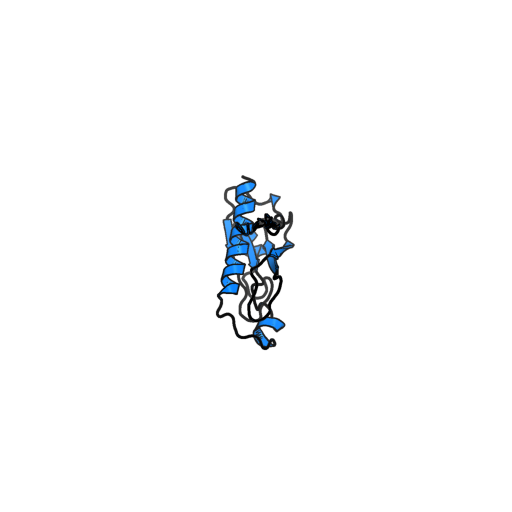 -1.623 2.405 9.772 1.00 98.00 134 ARG A N 1
ATOM 1021 C CA . ARG A 1 134 ? -1.463 2.187 11.216 1.00 98.00 134 ARG A CA 1
ATOM 1022 C C . ARG A 1 134 ? -1.448 3.497 11.998 1.00 98.00 134 ARG A C 1
ATOM 1024 O O . ARG A 1 134 ? -2.104 3.582 13.033 1.00 98.00 134 ARG A O 1
ATOM 1031 N N . ASP A 1 135 ? -0.675 4.471 11.543 1.00 97.38 135 ASP A N 1
ATOM 1032 C CA . ASP A 1 135 ? -0.473 5.754 12.212 1.00 97.38 135 ASP A CA 1
ATOM 1033 C C . ASP A 1 135 ? -1.792 6.531 12.318 1.00 97.38 135 ASP A C 1
ATOM 1035 O O . ASP A 1 135 ? -2.186 6.963 13.404 1.00 97.38 135 ASP A O 1
ATOM 1039 N N . GLN A 1 136 ? -2.556 6.585 11.224 1.00 96.75 136 GLN A N 1
ATOM 1040 C CA . GLN A 1 136 ? -3.857 7.251 11.215 1.00 96.75 136 GLN A CA 1
ATOM 1041 C C . GLN A 1 136 ? -4.928 6.529 12.030 1.00 96.75 136 GLN A C 1
ATOM 1043 O O . GLN A 1 136 ? -5.717 7.187 12.709 1.00 96.75 136 GLN A O 1
ATOM 1048 N N . LEU A 1 137 ? -4.960 5.193 11.999 1.00 96.44 137 LEU A N 1
ATOM 1049 C CA . LEU A 1 137 ? -5.875 4.431 12.851 1.00 96.44 137 LEU A CA 1
ATOM 1050 C C . LEU A 1 137 ? -5.529 4.610 14.333 1.00 96.44 137 LEU A C 1
ATOM 1052 O O . LEU A 1 137 ? -6.415 4.876 15.132 1.00 96.44 137 LEU A O 1
ATOM 1056 N N . THR A 1 138 ? -4.244 4.564 14.691 1.00 93.75 138 THR A N 1
ATOM 1057 C CA . THR A 1 138 ? -3.792 4.779 16.077 1.00 93.75 138 THR A CA 1
ATOM 1058 C C . THR A 1 138 ? -4.128 6.189 16.564 1.00 93.75 138 THR A C 1
ATOM 1060 O O . THR A 1 138 ? -4.524 6.372 17.711 1.00 93.75 138 THR A O 1
ATOM 1063 N N . THR A 1 139 ? -4.010 7.190 15.691 1.00 90.25 139 THR A N 1
ATOM 1064 C CA . THR A 1 139 ? -4.325 8.591 16.013 1.00 90.25 139 THR A CA 1
ATOM 1065 C C . THR A 1 139 ? -5.826 8.825 16.230 1.00 90.25 139 THR A C 1
ATOM 1067 O O . THR A 1 139 ? -6.201 9.750 16.951 1.00 90.25 139 THR A O 1
ATOM 1070 N N . ARG A 1 140 ? -6.702 7.986 15.658 1.00 86.69 140 ARG A N 1
ATOM 1071 C CA . ARG A 1 140 ? -8.157 8.043 15.890 1.00 86.69 140 ARG A CA 1
ATOM 1072 C C . ARG A 1 140 ? -8.603 7.471 17.241 1.00 86.69 140 ARG A C 1
ATOM 1074 O O . ARG A 1 140 ? -9.693 7.846 17.677 1.00 86.69 140 ARG A O 1
ATOM 1081 N N . GLY A 1 141 ? -7.785 6.634 17.886 1.00 69.12 141 GLY A N 1
ATOM 1082 C CA . GLY A 1 141 ? -8.165 5.841 19.067 1.00 69.12 141 GLY A CA 1
ATOM 1083 C C . GLY A 1 141 ? -8.956 4.585 18.718 1.00 69.12 141 GLY A C 1
ATOM 1084 O O . GLY A 1 141 ? -9.509 3.989 19.669 1.00 69.12 141 GLY A O 1
#